Protein AF-A0A9E3ZH86-F1 (afdb_monomer_lite)

Foldseek 3Di:
DPPQPPCVQEDEDECVNPPDDDDDPSGWYKYALRNLCVLLVHDSVVSVVCCVVVLFPWDDHPPDPHTITTPVSSVVVVPDPPPPDDDD

Sequence (88 aa):
MNDTADDRYIQVLTDKDLEGERLNPQKRYFLTKKAAALVLGCDYQTIGKMINNGDIRAYKLRGRNGIYVEYDDIQALLIPLQPETSAA

Radius of gyration: 14.58 Å; chains: 1; bounding box: 37×30×40 Å

Structure (mmCIF, N/CA/C/O backbone):
data_AF-A0A9E3ZH86-F1
#
_entry.id   AF-A0A9E3ZH86-F1
#
loop_
_atom_site.group_PDB
_atom_site.id
_atom_site.type_symbol
_atom_site.label_atom_id
_atom_site.label_alt_id
_atom_site.label_comp_id
_atom_site.label_asym_id
_atom_site.label_entity_id
_atom_site.label_seq_id
_atom_site.pdbx_PDB_ins_code
_atom_site.Cartn_x
_atom_site.Cartn_y
_atom_site.Cartn_z
_atom_site.occupancy
_atom_site.B_iso_or_equiv
_atom_site.auth_seq_id
_atom_site.auth_comp_id
_a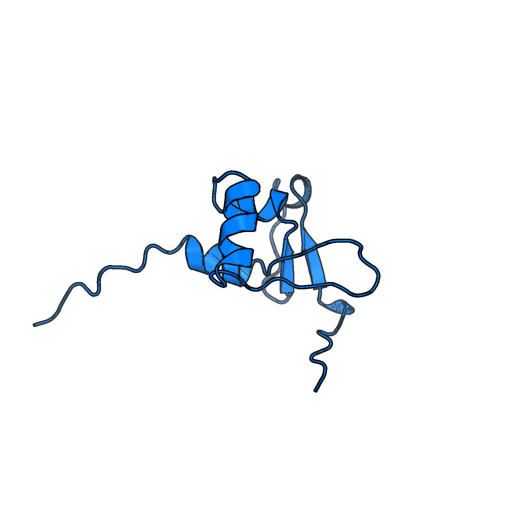tom_site.auth_asym_id
_atom_site.auth_atom_id
_atom_site.pdbx_PDB_model_num
ATOM 1 N N . MET A 1 1 ? 21.071 -14.727 2.684 1.00 34.75 1 MET A N 1
ATOM 2 C CA . MET A 1 1 ? 20.095 -15.096 1.641 1.00 34.75 1 MET A CA 1
ATOM 3 C C . MET A 1 1 ? 19.405 -13.824 1.168 1.00 34.75 1 MET A C 1
ATOM 5 O O . MET A 1 1 ? 18.706 -13.221 1.966 1.00 34.75 1 MET A O 1
ATOM 9 N N . ASN A 1 2 ? 19.649 -13.371 -0.065 1.00 36.91 2 ASN A N 1
ATOM 10 C CA . ASN A 1 2 ? 18.833 -12.317 -0.675 1.00 36.91 2 ASN A CA 1
ATOM 11 C C . ASN A 1 2 ? 17.651 -13.011 -1.348 1.00 36.91 2 ASN A C 1
ATOM 13 O O . ASN A 1 2 ? 17.835 -13.621 -2.401 1.00 36.91 2 ASN A O 1
ATOM 17 N N . ASP A 1 3 ? 16.481 -12.956 -0.714 1.00 41.62 3 ASP A N 1
ATOM 18 C CA . ASP A 1 3 ? 15.203 -13.358 -1.306 1.00 41.62 3 ASP A CA 1
ATOM 19 C C . ASP A 1 3 ? 14.901 -12.395 -2.461 1.00 41.62 3 ASP A C 1
ATOM 21 O O . ASP A 1 3 ? 14.264 -11.354 -2.315 1.00 41.62 3 ASP A O 1
ATOM 25 N N . THR A 1 4 ? 15.520 -12.662 -3.608 1.00 47.03 4 THR A N 1
ATOM 26 C CA . THR A 1 4 ? 15.267 -11.912 -4.831 1.00 47.03 4 THR A CA 1
ATOM 27 C C . THR A 1 4 ? 14.017 -12.540 -5.407 1.00 47.03 4 THR A C 1
ATOM 29 O O . THR A 1 4 ? 14.115 -13.505 -6.162 1.00 47.03 4 THR A O 1
ATOM 32 N N . ALA A 1 5 ? 12.849 -12.061 -4.974 1.00 50.59 5 ALA A N 1
ATOM 33 C CA . ALA A 1 5 ? 11.581 -12.424 -5.587 1.00 50.59 5 ALA A CA 1
ATOM 34 C C . ALA A 1 5 ? 11.760 -12.381 -7.115 1.00 50.59 5 ALA A C 1
ATOM 36 O O . ALA A 1 5 ? 12.246 -11.380 -7.649 1.00 50.59 5 ALA A O 1
ATOM 37 N N . ASP A 1 6 ? 11.489 -13.503 -7.791 1.00 54.16 6 ASP A N 1
ATOM 38 C CA . ASP A 1 6 ? 11.678 -13.634 -9.237 1.00 54.16 6 ASP A CA 1
ATOM 39 C C . ASP A 1 6 ? 10.846 -12.539 -9.918 1.00 54.16 6 ASP A C 1
ATOM 41 O O . ASP A 1 6 ? 9.614 -12.557 -9.893 1.00 54.16 6 ASP A O 1
ATOM 45 N N . ASP A 1 7 ? 11.542 -11.535 -10.459 1.00 58.47 7 ASP A N 1
ATOM 46 C CA . ASP A 1 7 ? 10.970 -10.272 -10.945 1.00 58.47 7 ASP A CA 1
ATOM 47 C C . ASP A 1 7 ? 9.882 -10.489 -12.015 1.00 58.47 7 ASP A C 1
ATOM 49 O O . ASP A 1 7 ? 9.005 -9.648 -12.199 1.00 58.47 7 ASP A O 1
ATOM 53 N N . ARG A 1 8 ? 9.861 -11.668 -12.660 1.00 58.47 8 ARG A N 1
ATOM 54 C CA . ARG A 1 8 ? 8.862 -12.045 -13.673 1.00 58.47 8 ARG A CA 1
ATOM 55 C C . ARG A 1 8 ? 7.452 -12.223 -13.108 1.00 58.47 8 ARG A C 1
ATOM 57 O O . ARG A 1 8 ? 6.495 -12.202 -13.880 1.00 58.47 8 ARG A O 1
ATOM 64 N N . TYR A 1 9 ? 7.307 -12.371 -11.791 1.00 63.69 9 TYR A N 1
ATOM 65 C CA . TYR A 1 9 ? 6.009 -12.510 -11.116 1.00 63.69 9 TYR A CA 1
ATOM 66 C C . TYR A 1 9 ? 5.600 -11.266 -10.318 1.00 63.69 9 TYR A C 1
ATOM 68 O O . TYR A 1 9 ? 4.564 -11.283 -9.653 1.00 63.69 9 TYR A O 1
ATOM 76 N N . ILE A 1 10 ? 6.394 -10.193 -10.396 1.00 71.31 10 ILE A N 1
ATOM 77 C CA . ILE A 1 10 ? 6.177 -8.937 -9.678 1.00 71.31 10 ILE A CA 1
ATOM 78 C C . ILE A 1 10 ? 5.426 -7.967 -10.589 1.00 71.31 10 ILE A C 1
ATOM 80 O O . ILE A 1 10 ? 5.983 -7.421 -11.544 1.00 71.31 10 ILE A O 1
ATOM 84 N N . GLN A 1 11 ? 4.161 -7.697 -10.270 1.00 80.81 11 GLN A N 1
ATOM 85 C CA . GLN A 1 11 ? 3.415 -6.608 -10.898 1.00 80.81 11 GLN A CA 1
ATOM 86 C C . GLN A 1 11 ? 3.295 -5.452 -9.909 1.00 80.8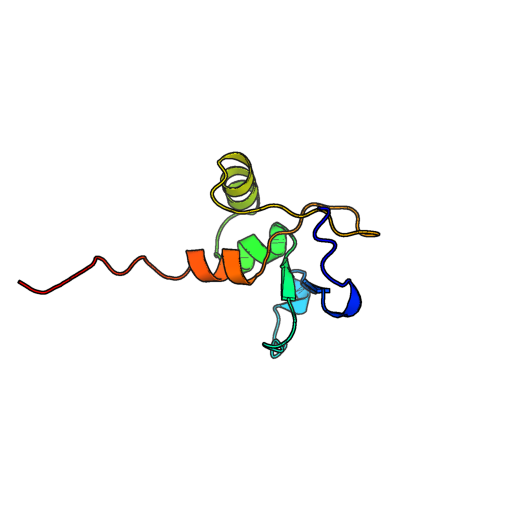1 11 GLN A C 1
ATOM 88 O O . GLN A 1 11 ? 2.807 -5.620 -8.794 1.00 80.81 11 GLN A O 1
ATOM 93 N N . VAL A 1 12 ? 3.757 -4.268 -10.310 1.00 81.56 12 VAL A N 1
ATOM 94 C CA . VAL A 1 12 ? 3.569 -3.062 -9.501 1.00 81.56 12 VAL A CA 1
ATOM 95 C C . VAL A 1 12 ? 2.279 -2.391 -9.912 1.00 81.56 12 VAL A C 1
ATOM 97 O O . VAL A 1 12 ? 2.110 -2.096 -11.091 1.00 81.56 12 VAL A O 1
ATOM 100 N N . LEU A 1 13 ? 1.428 -2.119 -8.933 1.00 81.88 13 LEU A N 1
ATOM 101 C CA . LEU A 1 13 ? 0.169 -1.421 -9.117 1.00 81.88 13 LEU A CA 1
ATOM 102 C C . LEU A 1 13 ? 0.293 0.022 -8.615 1.00 81.88 13 LEU A C 1
ATOM 104 O O . LEU A 1 13 ? 0.805 0.310 -7.521 1.00 81.88 13 LEU A O 1
ATOM 108 N N . THR A 1 14 ? -0.166 0.943 -9.449 1.00 82.44 14 THR A N 1
ATOM 109 C CA . THR A 1 14 ? -0.338 2.363 -9.150 1.00 82.44 14 THR A CA 1
ATOM 110 C C . THR A 1 14 ? -1.813 2.677 -8.924 1.00 82.44 14 THR A C 1
ATOM 112 O O . THR A 1 14 ? -2.661 1.793 -9.003 1.00 82.44 14 THR A O 1
ATOM 115 N N . ASP A 1 15 ? -2.131 3.940 -8.632 1.00 76.94 15 ASP A N 1
ATOM 116 C CA . ASP A 1 15 ? -3.527 4.362 -8.490 1.00 76.94 15 ASP A CA 1
ATOM 117 C C . ASP A 1 15 ? -4.385 4.043 -9.725 1.00 76.94 15 ASP A C 1
ATOM 119 O O . ASP A 1 15 ? -5.531 3.640 -9.563 1.00 76.94 15 ASP A O 1
ATOM 123 N N . LYS A 1 16 ? -3.809 4.117 -10.930 1.00 78.12 16 LYS A N 1
ATOM 124 C CA . LYS A 1 16 ? -4.518 3.841 -12.187 1.00 78.12 16 LYS A CA 1
ATOM 125 C C . LYS A 1 16 ? -4.806 2.361 -12.412 1.00 78.12 16 LYS A C 1
ATOM 127 O O . LYS A 1 16 ? -5.825 2.019 -12.994 1.00 78.12 16 LYS A O 1
ATOM 132 N N . ASP A 1 17 ? -3.909 1.483 -11.965 1.00 78.69 17 ASP A N 1
ATOM 133 C CA . ASP A 1 17 ? -4.043 0.035 -12.177 1.00 78.69 17 ASP A CA 1
ATOM 134 C C . ASP A 1 17 ? -5.138 -0.580 -11.291 1.00 78.69 17 ASP A C 1
ATOM 136 O O . ASP A 1 17 ? -5.633 -1.669 -11.566 1.00 78.69 17 ASP A O 1
ATOM 140 N N . LEU A 1 18 ? -5.522 0.114 -10.215 1.00 74.00 18 LEU A N 1
ATOM 141 C CA . LEU A 1 18 ? -6.586 -0.324 -9.311 1.00 74.00 18 LEU A CA 1
ATOM 142 C C . LEU A 1 18 ? -7.993 -0.047 -9.873 1.00 74.00 18 LEU A C 1
ATOM 144 O O . LEU A 1 18 ? -8.974 -0.577 -9.350 1.00 74.00 18 LEU A O 1
ATOM 148 N N . GLU A 1 19 ? -8.114 0.745 -10.942 1.00 67.69 19 GLU A N 1
ATOM 149 C CA . GLU A 1 19 ? -9.392 1.065 -11.578 1.00 67.69 19 GLU A CA 1
ATOM 150 C C . GLU A 1 19 ? -9.804 -0.043 -12.567 1.00 67.69 19 GLU A C 1
ATOM 152 O O . GLU A 1 19 ? -9.555 0.027 -13.767 1.00 67.69 19 GLU A O 1
ATOM 157 N N . GLY A 1 20 ? -10.464 -1.090 -12.061 1.00 62.38 20 GLY A N 1
ATOM 158 C CA . GLY A 1 20 ? -11.229 -2.033 -12.892 1.00 62.38 20 GLY A CA 1
ATOM 159 C C . GLY A 1 20 ? -10.475 -3.242 -13.460 1.00 62.38 20 GLY A C 1
ATOM 160 O O . GLY A 1 20 ? -11.065 -4.002 -14.230 1.00 62.38 20 GLY A O 1
ATOM 161 N N . GLU A 1 21 ? -9.217 -3.479 -13.076 1.00 61.25 21 GLU A N 1
ATOM 162 C CA . GLU A 1 21 ? -8.479 -4.678 -13.492 1.00 61.25 21 GLU A CA 1
ATOM 163 C C . GLU A 1 21 ? -8.754 -5.880 -12.567 1.00 61.25 21 GLU A C 1
ATOM 165 O O . GLU A 1 21 ? -8.680 -5.795 -11.339 1.00 61.25 21 GLU A O 1
ATOM 170 N N . ARG A 1 22 ? -9.054 -7.047 -13.158 1.00 67.25 22 ARG A N 1
ATOM 171 C CA . ARG A 1 22 ? -9.158 -8.306 -12.409 1.00 67.25 22 ARG A CA 1
ATOM 172 C C . ARG A 1 22 ? -7.754 -8.805 -12.067 1.00 67.25 22 ARG A C 1
ATOM 174 O O . ARG A 1 22 ? -7.083 -9.379 -12.924 1.00 67.25 22 ARG A O 1
ATOM 181 N N . LEU A 1 23 ? -7.335 -8.612 -10.816 1.00 71.38 23 LEU A N 1
ATOM 182 C CA . LEU A 1 23 ? -6.045 -9.091 -10.314 1.00 71.38 23 LEU A CA 1
ATOM 183 C C . LEU A 1 23 ? -5.923 -10.619 -10.482 1.00 71.38 23 LEU A C 1
ATOM 185 O O . LEU A 1 23 ? -6.833 -11.382 -10.160 1.00 71.38 23 LEU A O 1
ATOM 189 N N . ASN A 1 24 ? -4.788 -11.064 -11.016 1.00 71.88 24 ASN A N 1
ATOM 190 C CA . ASN A 1 24 ? -4.406 -12.463 -11.152 1.00 71.88 24 ASN A CA 1
ATOM 191 C C . ASN A 1 24 ? -3.838 -12.986 -9.819 1.00 71.88 24 ASN A C 1
ATOM 193 O O . ASN A 1 24 ? -2.718 -12.624 -9.461 1.00 71.88 24 ASN A O 1
ATOM 197 N N . PRO A 1 25 ? -4.526 -13.911 -9.131 1.00 69.00 25 PRO A N 1
ATOM 198 C CA . PRO A 1 25 ? -4.111 -14.401 -7.816 1.00 69.00 25 PRO A CA 1
ATOM 199 C C . PRO A 1 25 ? -2.775 -15.165 -7.811 1.00 69.00 25 PRO A C 1
ATOM 201 O O . PRO A 1 25 ? -2.218 -15.407 -6.748 1.00 69.00 25 PRO A O 1
ATOM 204 N N . GLN A 1 26 ? -2.239 -15.557 -8.973 1.00 71.94 26 GLN A N 1
ATOM 205 C CA . GLN A 1 26 ? -0.934 -16.226 -9.074 1.00 71.94 26 GLN A CA 1
ATOM 206 C C . GLN A 1 26 ? 0.257 -15.254 -9.109 1.00 71.94 26 GLN A C 1
ATOM 208 O O . GLN A 1 26 ? 1.406 -15.697 -9.108 1.00 71.94 26 GLN A O 1
ATOM 213 N N . LYS A 1 27 ? 0.012 -13.940 -9.187 1.00 78.56 27 LYS A N 1
ATOM 214 C CA . LYS A 1 27 ? 1.062 -12.915 -9.200 1.00 78.56 27 LYS A CA 1
ATOM 215 C C . LYS A 1 27 ? 1.175 -12.235 -7.844 1.00 78.56 27 LYS A C 1
ATOM 217 O O . LYS A 1 27 ? 0.175 -11.991 -7.176 1.00 78.56 27 LYS A O 1
ATOM 222 N N . ARG A 1 28 ? 2.402 -11.855 -7.484 1.00 83.75 28 ARG A N 1
ATOM 223 C CA . ARG A 1 28 ? 2.639 -10.984 -6.332 1.00 83.75 28 ARG A CA 1
ATOM 224 C C . ARG A 1 28 ? 2.508 -9.538 -6.782 1.00 83.75 28 ARG A C 1
ATOM 226 O O . ARG A 1 28 ? 3.192 -9.091 -7.708 1.00 83.75 28 ARG A O 1
ATOM 233 N N . TYR A 1 29 ? 1.622 -8.815 -6.114 1.00 88.62 29 TYR A N 1
ATOM 234 C CA . TYR A 1 29 ? 1.358 -7.416 -6.402 1.00 88.62 29 TYR A CA 1
ATOM 235 C C . TYR A 1 29 ? 2.072 -6.524 -5.405 1.00 88.62 29 TYR A C 1
ATOM 237 O O . TYR A 1 29 ? 1.965 -6.718 -4.199 1.00 88.62 29 TYR A O 1
ATOM 245 N N . PHE A 1 30 ? 2.773 -5.522 -5.916 1.00 90.88 30 PHE A N 1
ATOM 246 C CA . PHE A 1 30 ? 3.446 -4.522 -5.102 1.00 90.88 30 PHE A CA 1
ATOM 247 C C . PHE A 1 30 ? 2.828 -3.157 -5.358 1.00 90.88 30 PHE A C 1
ATOM 249 O O . PHE A 1 30 ? 2.740 -2.688 -6.486 1.00 90.88 30 PHE A O 1
ATOM 256 N N . LEU A 1 31 ? 2.402 -2.490 -4.303 1.00 90.94 31 LEU A N 1
ATOM 257 C CA . LEU A 1 31 ? 1.751 -1.198 -4.367 1.00 90.94 31 LEU A CA 1
ATOM 258 C C . LEU A 1 31 ? 2.762 -0.091 -4.111 1.00 90.94 31 LEU A C 1
ATOM 260 O O . LEU A 1 31 ? 3.623 -0.186 -3.235 1.00 90.94 31 LEU A O 1
ATOM 264 N N . THR A 1 32 ? 2.616 1.017 -4.831 1.00 90.94 32 THR A N 1
ATOM 265 C CA . THR A 1 32 ? 3.174 2.288 -4.350 1.00 90.94 32 THR A CA 1
ATOM 266 C C . THR A 1 32 ? 2.466 2.713 -3.059 1.00 90.94 32 THR A C 1
ATOM 268 O O . THR A 1 32 ? 1.312 2.351 -2.834 1.00 90.94 32 THR A O 1
ATOM 271 N N . LYS A 1 33 ? 3.093 3.565 -2.235 1.00 90.75 33 LYS A N 1
ATOM 272 C CA . LYS A 1 33 ? 2.438 4.113 -1.026 1.00 90.75 33 LYS A CA 1
ATOM 273 C C . LYS A 1 33 ? 1.085 4.774 -1.315 1.00 90.75 33 LYS A C 1
ATOM 275 O O . LYS A 1 33 ? 0.177 4.680 -0.502 1.00 90.75 33 LYS A O 1
ATOM 280 N N . LYS A 1 34 ? 0.955 5.436 -2.470 1.00 91.00 34 LYS A N 1
ATOM 281 C CA . LYS A 1 34 ? -0.290 6.090 -2.891 1.00 91.00 34 LYS A CA 1
ATOM 282 C C . LYS A 1 34 ? -1.371 5.066 -3.250 1.00 91.00 34 LYS A C 1
ATOM 284 O O . LYS A 1 34 ? -2.506 5.225 -2.828 1.00 91.00 34 LYS A O 1
ATOM 289 N N . ALA A 1 35 ? -1.009 4.001 -3.963 1.00 91.19 35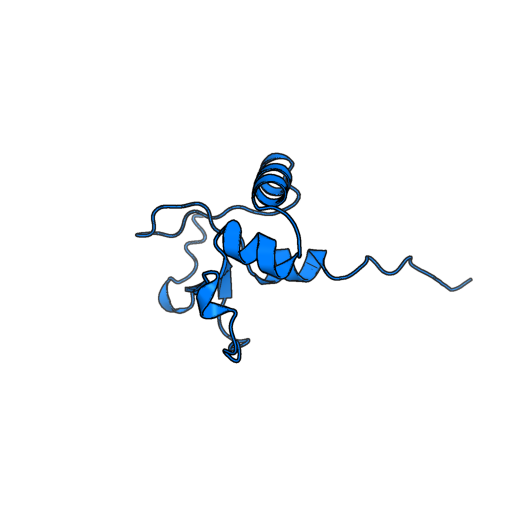 ALA A N 1
ATOM 290 C CA . ALA A 1 35 ? -1.927 2.905 -4.266 1.00 91.19 35 ALA A CA 1
ATOM 291 C C . ALA A 1 35 ? -2.366 2.159 -2.991 1.00 91.19 35 ALA A C 1
ATOM 293 O O . ALA A 1 35 ? -3.547 1.893 -2.815 1.00 91.19 35 ALA A O 1
ATOM 294 N N . ALA A 1 36 ? -1.445 1.904 -2.057 1.00 92.06 36 ALA A N 1
ATOM 295 C CA . ALA A 1 36 ? -1.765 1.298 -0.761 1.00 92.06 36 ALA A CA 1
ATOM 296 C C . ALA A 1 36 ? -2.732 2.146 0.074 1.00 92.06 36 ALA A C 1
ATOM 298 O O . ALA A 1 36 ? -3.671 1.615 0.657 1.00 92.06 36 ALA A O 1
ATOM 299 N N . ALA A 1 37 ? -2.540 3.465 0.073 1.00 92.38 37 ALA A N 1
ATOM 300 C CA . ALA A 1 37 ? -3.455 4.415 0.696 1.00 92.38 37 ALA A CA 1
ATOM 301 C C . ALA A 1 37 ? -4.878 4.329 0.119 1.00 92.38 37 ALA A C 1
ATOM 303 O O . ALA A 1 37 ? -5.839 4.340 0.882 1.00 92.38 37 ALA A O 1
ATOM 304 N N . LEU A 1 38 ? -5.020 4.178 -1.203 1.00 90.75 38 LEU A N 1
ATOM 305 C CA . LEU A 1 38 ? -6.330 3.990 -1.837 1.00 90.75 38 LEU A CA 1
ATOM 306 C C . LEU A 1 38 ? -6.994 2.679 -1.415 1.00 90.75 38 LEU A C 1
ATOM 308 O O . LEU A 1 38 ? -8.185 2.679 -1.125 1.00 90.75 38 LEU A O 1
ATOM 312 N N . VAL A 1 39 ? -6.229 1.585 -1.342 1.00 89.50 39 VAL A N 1
ATOM 313 C CA . VAL A 1 39 ? -6.746 0.283 -0.891 1.00 89.50 39 VAL A CA 1
ATOM 314 C C . VAL A 1 39 ? -7.231 0.357 0.560 1.00 89.50 39 VAL A C 1
ATOM 316 O O . VAL A 1 39 ? -8.309 -0.141 0.859 1.00 89.50 39 VAL A O 1
ATOM 319 N N . LEU A 1 40 ? -6.472 1.011 1.445 1.00 89.75 40 LEU A N 1
ATOM 320 C CA . LEU A 1 40 ? -6.831 1.164 2.862 1.00 89.75 40 LEU A CA 1
ATOM 321 C C . LEU A 1 40 ? -7.844 2.280 3.144 1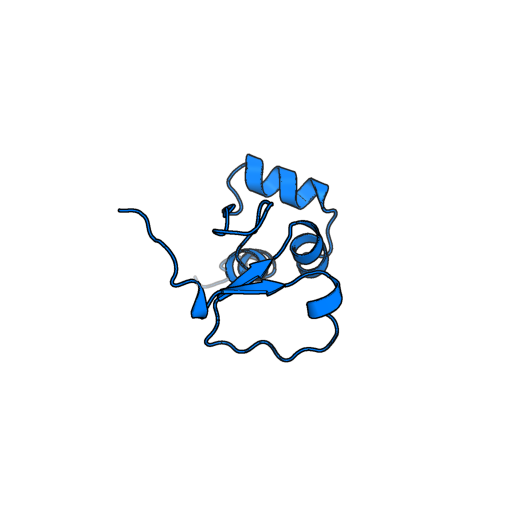.00 89.75 40 LEU A C 1
ATOM 323 O O . LEU A 1 40 ? -8.328 2.388 4.267 1.00 89.75 40 LEU A O 1
ATOM 327 N N . GLY A 1 41 ? -8.147 3.131 2.161 1.00 90.44 41 GLY A N 1
ATOM 328 C CA . GLY A 1 41 ? -8.992 4.309 2.358 1.00 90.44 41 GLY A CA 1
ATOM 329 C C . GLY A 1 41 ? -8.380 5.353 3.302 1.00 90.44 41 GLY A C 1
ATOM 330 O O . GLY A 1 41 ? -9.113 6.039 4.011 1.00 90.44 41 GLY A O 1
ATOM 331 N N . CYS A 1 42 ? -7.048 5.473 3.343 1.00 91.88 42 CYS A N 1
ATOM 332 C CA . CYS A 1 42 ? -6.328 6.393 4.228 1.00 91.88 42 CYS A CA 1
ATOM 333 C C . CYS A 1 42 ? -5.367 7.318 3.466 1.00 91.88 42 CYS A C 1
ATOM 335 O O . CYS A 1 42 ? -5.094 7.132 2.283 1.00 91.88 42 CYS A O 1
ATOM 337 N N . ASP A 1 43 ? -4.773 8.293 4.154 1.00 90.75 43 ASP A N 1
ATOM 338 C CA . ASP A 1 43 ? -3.746 9.153 3.563 1.00 90.75 43 ASP A CA 1
ATOM 339 C C . ASP A 1 43 ? -2.411 8.430 3.324 1.00 90.75 43 ASP A C 1
ATOM 341 O O . ASP A 1 43 ? -1.977 7.573 4.099 1.00 90.75 43 ASP A O 1
ATOM 345 N N . TYR A 1 44 ? -1.669 8.863 2.297 1.00 89.50 44 TYR A N 1
ATOM 346 C CA . TYR A 1 44 ? -0.337 8.322 1.978 1.00 89.50 44 TYR A CA 1
ATOM 347 C C . TYR A 1 44 ? 0.677 8.483 3.128 1.00 89.50 44 TYR A C 1
ATOM 349 O O . TYR A 1 44 ? 1.645 7.722 3.226 1.00 89.50 44 TYR A O 1
ATOM 357 N N . GLN A 1 45 ? 0.485 9.491 3.987 1.00 93.31 45 GLN A N 1
ATOM 358 C CA . GLN A 1 45 ? 1.326 9.724 5.161 1.00 93.31 45 GLN A CA 1
ATOM 359 C C . GLN A 1 45 ? 1.115 8.645 6.222 1.00 93.31 45 GLN A C 1
ATOM 361 O O . GLN A 1 45 ? 2.082 8.239 6.864 1.00 93.31 45 GLN A O 1
ATOM 366 N N . THR A 1 46 ? -0.115 8.147 6.369 1.00 93.69 46 THR A N 1
ATOM 367 C CA . THR A 1 46 ? -0.454 7.045 7.277 1.00 93.69 46 THR A CA 1
ATOM 368 C C . THR A 1 46 ? 0.287 5.778 6.872 1.00 93.69 46 THR A C 1
ATOM 370 O O . THR A 1 46 ? 0.954 5.184 7.710 1.00 93.69 46 THR A O 1
ATOM 373 N N . ILE A 1 47 ? 0.328 5.458 5.575 1.00 93.69 47 ILE A N 1
ATOM 374 C CA . ILE A 1 47 ? 1.151 4.354 5.050 1.00 93.69 47 ILE A CA 1
ATOM 375 C C . ILE A 1 47 ? 2.630 4.545 5.404 1.00 93.69 47 ILE A C 1
ATOM 377 O O . ILE A 1 47 ? 3.305 3.613 5.831 1.00 93.69 47 ILE A O 1
ATOM 381 N N . GLY A 1 48 ? 3.150 5.770 5.266 1.00 93.75 48 GLY A N 1
ATOM 382 C CA . GLY A 1 48 ? 4.520 6.090 5.672 1.00 93.75 48 GLY A CA 1
ATOM 383 C C . GLY A 1 48 ? 4.787 5.828 7.158 1.00 93.75 48 GLY A C 1
ATOM 384 O O . GLY A 1 48 ? 5.845 5.298 7.494 1.00 93.75 48 GLY A O 1
ATOM 385 N N . LYS A 1 49 ? 3.829 6.158 8.033 1.00 94.50 49 LYS A N 1
ATOM 386 C CA . LYS A 1 49 ? 3.910 5.877 9.474 1.00 94.50 49 LYS A CA 1
ATOM 387 C C . LYS A 1 49 ? 3.872 4.378 9.759 1.00 94.50 49 LYS A C 1
ATOM 389 O O . LYS A 1 49 ? 4.723 3.912 10.501 1.00 94.50 49 LYS A O 1
ATOM 394 N N . MET A 1 50 ? 2.968 3.633 9.124 1.00 92.88 50 MET A N 1
ATOM 395 C CA . MET A 1 50 ? 2.862 2.176 9.281 1.00 92.88 50 MET A CA 1
ATOM 396 C C . MET A 1 50 ? 4.160 1.467 8.870 1.00 92.88 50 MET A C 1
ATOM 398 O O . MET A 1 50 ? 4.644 0.594 9.582 1.00 92.88 50 MET A O 1
ATOM 402 N N . ILE A 1 51 ? 4.795 1.901 7.772 1.00 93.25 51 ILE A N 1
ATOM 403 C CA . ILE A 1 51 ? 6.125 1.402 7.378 1.00 93.25 51 ILE A CA 1
ATOM 404 C C . ILE A 1 51 ? 7.160 1.697 8.470 1.00 93.25 51 ILE A C 1
ATOM 406 O O . ILE A 1 51 ? 7.940 0.825 8.840 1.00 93.25 51 ILE A O 1
ATOM 410 N N . ASN A 1 52 ? 7.194 2.935 8.970 1.00 93.88 52 ASN A N 1
ATOM 411 C CA . ASN A 1 52 ? 8.179 3.360 9.963 1.00 93.88 52 ASN A CA 1
ATOM 412 C C . ASN A 1 52 ? 8.005 2.656 11.318 1.00 93.88 52 ASN A C 1
ATOM 414 O O . ASN A 1 52 ? 8.989 2.385 11.999 1.00 93.88 52 ASN A O 1
ATOM 418 N N . ASN A 1 53 ? 6.763 2.363 11.694 1.00 92.25 53 ASN A N 1
ATOM 419 C CA . ASN A 1 53 ? 6.415 1.634 12.908 1.00 92.25 53 ASN A CA 1
ATOM 420 C C . ASN A 1 53 ? 6.665 0.121 12.784 1.00 92.25 53 ASN A C 1
ATOM 422 O O . ASN A 1 53 ? 6.729 -0.565 13.799 1.00 92.25 53 ASN A O 1
ATOM 426 N N . GLY A 1 54 ? 6.824 -0.394 11.561 1.00 90.00 54 GLY A N 1
ATOM 427 C CA . GLY A 1 54 ? 6.996 -1.821 11.291 1.00 90.00 54 GLY A CA 1
ATOM 428 C C . GLY A 1 54 ? 5.687 -2.599 11.134 1.00 90.00 54 GLY A C 1
ATOM 429 O O . GLY A 1 54 ? 5.740 -3.822 11.043 1.00 90.00 54 GLY A O 1
ATOM 430 N N . ASP A 1 55 ? 4.542 -1.913 11.055 1.00 89.88 55 ASP A N 1
ATOM 431 C CA . ASP A 1 55 ? 3.224 -2.525 10.837 1.00 89.88 55 ASP A CA 1
ATOM 432 C C . ASP A 1 55 ? 3.114 -3.166 9.442 1.00 89.88 55 ASP A C 1
ATOM 434 O O . ASP A 1 55 ? 2.420 -4.162 9.262 1.00 89.88 55 ASP A O 1
ATOM 438 N N . ILE A 1 56 ? 3.814 -2.604 8.447 1.00 90.31 56 ILE A N 1
ATOM 439 C CA . ILE A 1 56 ? 3.869 -3.120 7.070 1.00 90.31 56 ILE A CA 1
ATOM 440 C C . ILE A 1 56 ? 5.296 -3.163 6.546 1.00 90.31 56 ILE A C 1
ATOM 442 O O . ILE A 1 56 ? 6.104 -2.257 6.777 1.00 90.31 56 ILE A O 1
ATOM 446 N N . ARG A 1 57 ? 5.607 -4.212 5.782 1.00 90.94 57 ARG A N 1
ATOM 447 C CA . ARG A 1 57 ? 6.930 -4.382 5.181 1.00 90.94 57 ARG A CA 1
ATOM 448 C C . ARG A 1 57 ? 7.080 -3.521 3.934 1.00 90.94 57 ARG A C 1
ATOM 450 O O . ARG A 1 57 ? 6.240 -3.513 3.038 1.00 90.94 57 ARG A O 1
ATOM 457 N N . ALA A 1 58 ? 8.205 -2.816 3.873 1.00 90.38 58 ALA A N 1
ATOM 458 C CA . ALA A 1 58 ? 8.613 -2.025 2.724 1.00 90.38 58 ALA A CA 1
ATOM 459 C C . ALA A 1 58 ? 9.660 -2.768 1.885 1.00 90.38 58 ALA A C 1
ATOM 461 O O . ALA A 1 58 ? 10.643 -3.294 2.406 1.00 90.38 58 ALA A O 1
ATOM 462 N N . TYR A 1 59 ? 9.488 -2.725 0.568 1.00 89.31 59 TYR A N 1
ATOM 463 C CA . TYR A 1 59 ? 10.327 -3.386 -0.422 1.00 89.31 59 TYR A CA 1
ATOM 464 C C . TYR A 1 59 ? 10.943 -2.369 -1.385 1.00 89.31 59 TYR A C 1
ATOM 466 O O . TYR A 1 59 ? 10.301 -1.398 -1.801 1.00 89.31 59 TYR A O 1
ATOM 474 N N . LYS A 1 60 ? 12.198 -2.617 -1.772 1.00 87.88 60 LYS A N 1
ATOM 475 C CA . LYS A 1 60 ? 12.872 -1.929 -2.880 1.00 87.88 60 LYS A CA 1
ATOM 476 C C . LYS A 1 60 ? 12.983 -2.904 -4.043 1.00 87.88 60 LYS A C 1
ATOM 478 O O . LYS A 1 60 ? 13.736 -3.870 -3.967 1.00 87.88 60 LYS A O 1
ATOM 483 N N . LEU A 1 61 ? 12.221 -2.656 -5.100 1.00 82.69 61 LEU A N 1
ATOM 484 C CA . LEU A 1 61 ? 12.211 -3.515 -6.279 1.00 82.69 61 LEU A CA 1
ATOM 485 C C . LEU A 1 61 ? 13.385 -3.164 -7.197 1.00 82.69 61 LEU A C 1
ATOM 487 O O . LEU A 1 61 ? 13.692 -1.990 -7.419 1.00 82.69 61 LEU A O 1
ATOM 491 N N . ARG A 1 62 ? 14.061 -4.183 -7.733 1.00 78.94 62 ARG A N 1
ATOM 492 C CA . ARG A 1 62 ? 15.225 -3.984 -8.601 1.00 78.94 62 ARG A CA 1
ATOM 493 C C . ARG A 1 62 ? 14.804 -3.245 -9.873 1.00 78.94 62 ARG A C 1
ATOM 495 O O . ARG A 1 62 ? 13.821 -3.595 -10.508 1.00 78.94 62 ARG A O 1
ATOM 502 N N . GLY A 1 63 ? 15.549 -2.205 -10.247 1.00 78.81 63 GLY A N 1
ATOM 503 C CA . GLY A 1 63 ? 15.249 -1.415 -11.448 1.00 78.81 63 GLY A CA 1
ATOM 504 C C . GLY A 1 63 ? 14.055 -0.463 -11.314 1.00 78.81 63 GLY A C 1
ATOM 505 O O . GLY A 1 63 ? 13.717 0.209 -12.284 1.00 78.81 63 GLY A O 1
ATOM 506 N N . ARG A 1 64 ? 13.443 -0.350 -10.127 1.00 79.12 64 ARG A N 1
ATOM 507 C CA . ARG A 1 64 ? 12.390 0.632 -9.854 1.00 79.12 64 ARG A CA 1
ATOM 508 C C . ARG A 1 64 ? 12.808 1.572 -8.735 1.00 79.12 64 ARG A C 1
ATOM 510 O O . ARG A 1 64 ? 13.351 1.150 -7.717 1.00 79.12 64 ARG A O 1
ATOM 517 N N . ASN A 1 65 ? 12.547 2.860 -8.926 1.00 77.19 65 ASN A N 1
ATOM 518 C CA . ASN A 1 65 ? 12.869 3.869 -7.930 1.00 77.19 65 ASN A CA 1
ATOM 519 C C . ASN A 1 65 ? 11.656 4.100 -7.025 1.00 77.19 65 ASN A C 1
ATOM 521 O O . ASN A 1 65 ? 10.641 4.635 -7.468 1.00 77.19 65 ASN A O 1
ATOM 525 N N . GLY A 1 66 ? 11.749 3.681 -5.765 1.00 81.62 66 GLY A N 1
ATOM 526 C CA . GLY A 1 66 ? 10.680 3.889 -4.797 1.00 81.62 66 GLY A CA 1
ATOM 527 C C . GLY A 1 66 ? 10.634 2.846 -3.692 1.00 81.62 66 GLY A C 1
ATOM 528 O O . GLY A 1 66 ? 11.388 1.873 -3.680 1.00 81.62 66 GLY A O 1
ATOM 529 N N . ILE A 1 67 ? 9.723 3.091 -2.754 1.00 85.81 67 ILE A N 1
ATOM 530 C CA . ILE A 1 67 ? 9.327 2.137 -1.723 1.00 85.81 67 ILE A CA 1
ATOM 531 C C . ILE A 1 67 ? 7.980 1.556 -2.134 1.00 85.81 67 ILE A C 1
ATOM 533 O O . ILE A 1 67 ? 7.051 2.311 -2.442 1.00 85.81 67 ILE A O 1
ATOM 537 N N . TYR A 1 68 ? 7.898 0.233 -2.094 1.00 89.69 68 TYR A N 1
ATOM 538 C CA . TYR A 1 68 ? 6.703 -0.531 -2.406 1.00 89.69 68 TYR A CA 1
ATOM 539 C C . TYR A 1 68 ? 6.287 -1.373 -1.207 1.00 89.69 68 TYR A C 1
ATOM 541 O O . TYR A 1 68 ? 7.115 -1.697 -0.362 1.00 89.69 68 TYR A O 1
ATOM 549 N N . VAL A 1 69 ? 5.015 -1.725 -1.135 1.00 91.44 69 VAL A N 1
ATOM 550 C CA . VAL A 1 69 ? 4.453 -2.613 -0.108 1.00 91.44 69 VAL A CA 1
ATOM 551 C C . VAL A 1 69 ? 3.716 -3.743 -0.809 1.00 91.44 69 VAL A C 1
ATOM 553 O O . VAL A 1 69 ? 3.240 -3.548 -1.926 1.00 91.44 69 VAL A O 1
ATOM 556 N N . GLU A 1 70 ? 3.655 -4.927 -0.220 1.00 91.38 70 GLU A N 1
ATOM 557 C CA . GLU A 1 70 ? 2.936 -6.039 -0.842 1.00 91.38 70 GLU A CA 1
ATOM 558 C C . GLU A 1 70 ? 1.423 -5.827 -0.719 1.00 91.38 70 GLU A C 1
ATOM 560 O O . GLU A 1 70 ? 0.928 -5.372 0.308 1.00 91.38 70 GLU A O 1
ATOM 565 N N . TYR A 1 71 ? 0.678 -6.118 -1.784 1.00 90.25 71 TYR A N 1
ATOM 566 C CA . TYR A 1 71 ? -0.777 -5.972 -1.798 1.00 90.25 71 TYR A CA 1
ATOM 567 C C . TYR A 1 71 ? -1.442 -6.854 -0.740 1.00 90.25 71 TYR A C 1
ATOM 569 O O . TYR A 1 71 ? -2.400 -6.415 -0.115 1.00 90.25 71 TYR A O 1
ATOM 577 N N . ASP A 1 72 ? -0.912 -8.058 -0.516 1.00 87.44 72 ASP A N 1
ATOM 578 C CA . ASP A 1 72 ? -1.441 -9.008 0.464 1.00 87.44 72 ASP A CA 1
ATOM 579 C C . ASP A 1 72 ? -1.297 -8.487 1.904 1.00 87.44 72 ASP A C 1
ATOM 581 O O . ASP A 1 72 ? -2.275 -8.474 2.646 1.00 87.44 72 ASP A O 1
ATOM 585 N N . ASP A 1 73 ? -0.135 -7.913 2.254 1.00 88.88 73 ASP A N 1
ATOM 586 C CA . ASP A 1 73 ? 0.079 -7.242 3.549 1.00 88.88 73 ASP A CA 1
ATOM 587 C C . ASP A 1 73 ? -0.938 -6.104 3.761 1.00 88.88 73 ASP A C 1
ATOM 589 O O . ASP A 1 73 ? -1.469 -5.915 4.852 1.00 88.88 73 ASP A O 1
ATOM 593 N N . ILE A 1 74 ? -1.237 -5.341 2.704 1.00 90.50 74 ILE A N 1
ATOM 594 C CA . ILE A 1 74 ? -2.214 -4.247 2.756 1.00 90.50 74 ILE A CA 1
ATOM 595 C C . ILE A 1 74 ? -3.655 -4.771 2.857 1.00 90.50 74 ILE A C 1
ATOM 597 O O . ILE A 1 74 ? -4.458 -4.199 3.590 1.00 90.50 74 ILE A O 1
ATOM 601 N N . GLN A 1 75 ? -3.992 -5.859 2.165 1.00 87.94 75 GLN A N 1
ATOM 602 C CA . GLN A 1 75 ? -5.299 -6.514 2.281 1.00 87.94 75 GLN A CA 1
ATOM 603 C C . GLN A 1 75 ? -5.518 -7.111 3.672 1.00 87.94 75 GLN A C 1
ATOM 605 O O . GLN A 1 75 ? -6.610 -6.987 4.220 1.00 87.94 75 GLN A O 1
ATOM 610 N N . ALA A 1 76 ? -4.487 -7.701 4.278 1.00 88.12 76 ALA A N 1
ATOM 611 C CA . ALA A 1 76 ? -4.571 -8.268 5.620 1.00 88.12 76 ALA A CA 1
ATOM 612 C C . ALA A 1 76 ? -4.953 -7.219 6.680 1.00 88.12 76 ALA A C 1
ATOM 614 O O . ALA A 1 76 ? -5.643 -7.543 7.642 1.00 88.12 76 ALA A O 1
ATOM 615 N N . LEU A 1 77 ? -4.575 -5.952 6.476 1.00 86.50 77 LEU A N 1
ATOM 616 C CA . LEU A 1 77 ? -4.952 -4.834 7.348 1.00 86.50 77 LEU A CA 1
ATOM 617 C C . LEU A 1 77 ? -6.416 -4.391 7.205 1.00 86.50 77 LEU A C 1
ATOM 619 O O . LEU A 1 77 ? -6.941 -3.740 8.107 1.00 86.50 77 LEU A O 1
ATOM 623 N N . LEU A 1 78 ? -7.068 -4.699 6.079 1.00 83.19 78 LEU A N 1
ATOM 624 C CA . LEU A 1 78 ? -8.493 -4.414 5.870 1.00 83.19 78 LEU A CA 1
ATOM 625 C C . LEU A 1 78 ? -9.396 -5.412 6.581 1.00 83.19 78 LEU A C 1
ATOM 627 O O . LEU A 1 78 ? -10.572 -5.121 6.794 1.00 83.19 78 LEU A O 1
ATOM 631 N N . ILE A 1 79 ? -8.870 -6.587 6.918 1.00 73.88 79 ILE A N 1
ATOM 632 C CA . ILE A 1 79 ? -9.599 -7.568 7.700 1.00 73.88 79 ILE A CA 1
ATOM 633 C C . ILE A 1 79 ? -9.641 -7.001 9.120 1.00 73.88 79 ILE A C 1
ATOM 635 O O . ILE A 1 79 ? -8.594 -6.951 9.772 1.00 73.88 79 ILE A O 1
ATOM 639 N N . PRO A 1 80 ? -10.804 -6.546 9.635 1.00 57.31 80 PRO A N 1
ATOM 640 C CA . PRO A 1 80 ? -10.894 -6.311 11.063 1.00 57.31 80 PRO A CA 1
ATOM 641 C C . PRO A 1 80 ? -10.522 -7.642 11.702 1.00 57.31 80 PRO A C 1
ATOM 643 O O . PRO A 1 80 ? -11.136 -8.656 11.363 1.00 57.31 80 PRO A O 1
ATOM 646 N N . LEU A 1 81 ? -9.498 -7.656 12.566 1.00 55.62 81 LEU A N 1
ATOM 647 C CA . LEU A 1 81 ? -9.278 -8.770 13.480 1.00 55.62 81 LEU A CA 1
ATOM 648 C C . LEU A 1 81 ? -10.649 -9.029 14.086 1.00 55.62 81 LEU A C 1
ATOM 650 O O . LEU A 1 81 ? -11.141 -8.199 14.855 1.00 55.62 81 LEU A O 1
ATOM 654 N N . GLN A 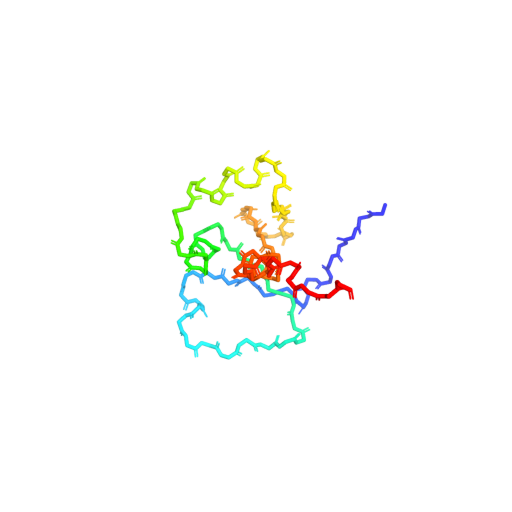1 82 ? -11.330 -10.087 13.635 1.00 48.09 82 GLN A N 1
ATOM 655 C CA . GLN A 1 82 ? -12.580 -10.467 14.253 1.00 48.09 82 GLN A CA 1
ATOM 656 C C . GLN A 1 82 ? -12.208 -10.579 15.726 1.00 48.09 82 GLN A C 1
ATOM 658 O O . GLN A 1 82 ? -11.240 -11.290 16.017 1.00 48.09 82 GLN A O 1
ATOM 663 N N . PRO A 1 83 ? -12.872 -9.850 16.644 1.00 47.81 83 PRO A N 1
ATO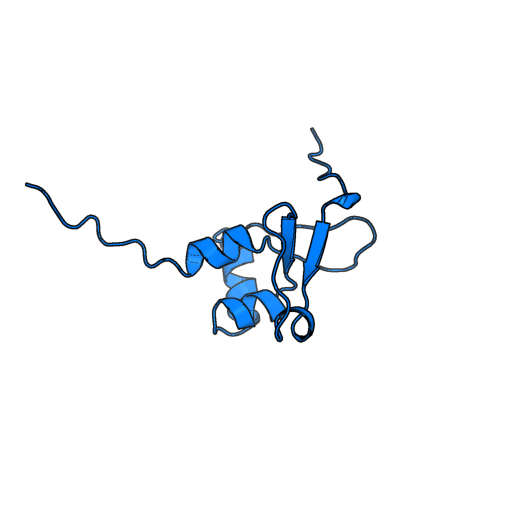M 664 C CA . PRO A 1 83 ? -12.702 -10.184 18.038 1.00 47.81 83 PRO A CA 1
ATOM 665 C C . PRO A 1 83 ? -13.029 -11.664 18.085 1.00 47.81 83 PRO A C 1
ATOM 667 O O . PRO A 1 83 ? -14.091 -12.060 17.596 1.00 47.81 83 PRO A O 1
ATOM 670 N N . GLU A 1 84 ? -12.063 -12.453 18.533 1.00 59.06 84 GLU A N 1
ATOM 671 C CA . GLU A 1 84 ? -12.177 -13.846 18.932 1.00 59.06 84 GLU A CA 1
ATOM 672 C C . GLU A 1 84 ? -13.416 -14.009 19.821 1.00 59.06 84 GLU A C 1
ATOM 674 O O . GLU A 1 84 ? -13.376 -14.011 21.045 1.00 59.06 84 GLU A O 1
ATOM 679 N N . THR A 1 85 ? -14.579 -14.021 19.184 1.00 50.66 85 THR A N 1
ATOM 680 C CA . THR A 1 85 ? -15.864 -14.050 19.843 1.00 50.66 85 THR A CA 1
ATOM 681 C C . THR A 1 85 ? -16.308 -15.487 19.771 1.00 50.66 85 THR A C 1
ATOM 683 O O . THR A 1 85 ? -16.733 -15.958 18.719 1.00 50.66 85 THR A O 1
ATOM 686 N N . SER A 1 86 ? -16.270 -16.107 20.951 1.00 45.78 86 SER A N 1
ATOM 687 C CA . SER A 1 86 ? -16.895 -17.380 21.324 1.00 45.78 86 SER A CA 1
ATOM 688 C C . SER A 1 86 ? -16.177 -18.649 20.854 1.00 45.78 86 SER A C 1
ATOM 690 O O . SER A 1 86 ? -15.746 -18.744 19.715 1.00 45.78 86 SER A O 1
ATOM 692 N N . ALA A 1 87 ? -16.031 -19.686 21.680 1.00 44.44 87 ALA A N 1
ATOM 693 C CA . ALA A 1 87 ? -16.817 -20.109 22.850 1.00 44.44 87 ALA A CA 1
ATOM 694 C C . ALA A 1 87 ? -15.859 -20.589 23.971 1.00 44.44 87 ALA A C 1
ATOM 696 O O . ALA A 1 87 ? -14.803 -21.136 23.665 1.00 44.44 87 ALA A O 1
ATOM 697 N N . ALA A 1 88 ? -16.029 -20.199 25.240 1.00 43.91 88 ALA A N 1
ATOM 698 C CA . ALA A 1 88 ? -16.979 -20.768 26.212 1.00 43.91 88 ALA A CA 1
ATOM 699 C C . ALA A 1 88 ? -16.844 -22.291 26.367 1.00 43.91 88 ALA A C 1
ATOM 701 O O . ALA A 1 88 ? -17.106 -23.007 25.376 1.00 43.91 88 ALA A O 1
#

Secondary structure (DSSP, 8-state):
------GGGEEEE-TTTTTT----TTSEEEEEHHHHHHHHTS-HHHHHHHHHHTSS-EE--TT--S-EEEHHHHHHTTS---------

pLDDT: mean 77.77, std 16.36, range [34.75, 94.5]